Protein AF-A0A962Z989-F1 (afdb_monomer_lite)

Foldseek 3Di:
DDPAADDPVRNPHDQPLVVLVVVLVVLVVVCVVLVPPPPPVSVVSNVVSVVVNVVSVVVSVVSVVVVVVVD

Secondary structure (DSSP, 8-state):
--SSB-BTTBTTSBPHHHHHHHHHHHHHHHHHHHTT--SHHHHHHHHHHHHHHHHHHHHHHHHHHHHHHH-

pLDDT: mean 93.55, std 8.17, range [55.5, 98.69]

Sequence (71 aa):
MSHFLASDDFPNGHKLESLLILLRRDVLHRMQAIARDDRPQARHVLENDIQILDHLTRCIELAEDSSRTLT

Radius of gyration: 15.6 Å; chains: 1; bounding box: 35×21×44 Å

Structure (mmCIF, N/CA/C/O backbone):
data_AF-A0A962Z989-F1
#
_entry.id   AF-A0A962Z989-F1
#
loop_
_atom_site.group_PDB
_atom_site.id
_atom_site.type_symbol
_atom_site.label_atom_id
_atom_site.label_alt_id
_atom_site.label_comp_id
_atom_site.label_asym_id
_atom_site.label_entity_id
_atom_site.label_seq_id
_atom_site.pdbx_PDB_ins_code
_atom_site.Cartn_x
_atom_site.Cartn_y
_atom_site.Cartn_z
_atom_site.occupancy
_atom_site.B_iso_or_equiv
_atom_site.auth_seq_id
_atom_site.auth_comp_id
_atom_site.auth_asym_id
_atom_site.auth_atom_id
_atom_site.pdbx_PDB_model_num
ATOM 1 N N . MET A 1 1 ? 2.107 2.772 22.888 1.00 55.50 1 MET A N 1
ATOM 2 C CA . MET A 1 1 ? 1.428 3.846 22.135 1.00 55.50 1 MET A CA 1
ATOM 3 C C . MET A 1 1 ? 1.703 3.669 20.657 1.00 55.50 1 MET A C 1
ATOM 5 O O . MET A 1 1 ? 2.808 3.284 20.291 1.00 55.50 1 MET A O 1
ATOM 9 N N . SER A 1 2 ? 0.703 3.928 19.825 1.00 73.19 2 SER A N 1
ATOM 10 C CA . SER A 1 2 ? 0.891 4.052 1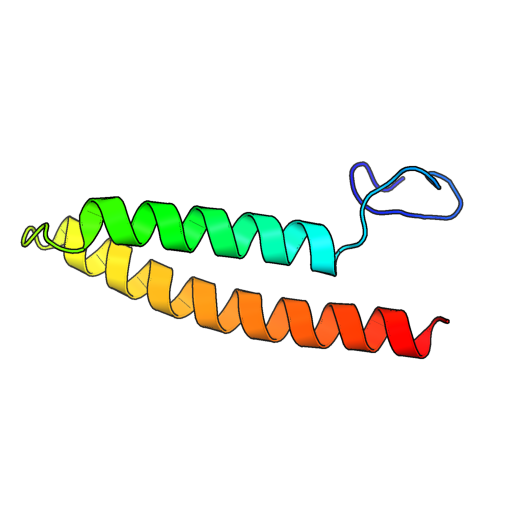8.383 1.00 73.19 2 SER A CA 1
ATOM 11 C C . SER A 1 2 ? 1.663 5.342 18.077 1.00 73.19 2 SER A C 1
ATOM 13 O O . SER A 1 2 ? 1.322 6.397 18.601 1.00 73.19 2 SER A O 1
ATOM 15 N N . HIS A 1 3 ? 2.697 5.262 17.237 1.00 79.94 3 HIS A N 1
ATOM 16 C CA . HIS A 1 3 ? 3.474 6.438 16.820 1.00 79.94 3 HIS A CA 1
ATOM 17 C C . HIS A 1 3 ? 2.863 7.180 15.625 1.00 79.94 3 HIS A C 1
ATOM 19 O O . HIS A 1 3 ? 3.180 8.344 15.403 1.00 79.94 3 HIS A O 1
ATOM 25 N N . PHE A 1 4 ? 2.017 6.505 14.845 1.00 85.56 4 PHE A N 1
ATOM 26 C CA . PHE A 1 4 ? 1.519 7.019 13.565 1.00 85.56 4 PHE A CA 1
ATOM 27 C C . PHE A 1 4 ? 0.003 6.971 13.454 1.00 85.56 4 PHE A C 1
ATOM 29 O O . PHE A 1 4 ? -0.582 7.877 12.873 1.00 85.56 4 PHE A O 1
ATOM 36 N N . LEU A 1 5 ? -0.626 5.926 13.988 1.00 91.06 5 LEU A N 1
ATOM 37 C CA . LEU A 1 5 ? -2.063 5.700 13.884 1.00 91.06 5 LEU A CA 1
ATOM 38 C C . LEU A 1 5 ? -2.829 6.375 15.013 1.00 91.06 5 LEU A C 1
ATOM 40 O O . LEU A 1 5 ? -2.365 6.366 16.156 1.00 91.06 5 LEU A O 1
ATOM 44 N N . ALA A 1 6 ? -4.011 6.894 14.693 1.00 88.88 6 ALA A N 1
ATOM 45 C CA . ALA A 1 6 ? -4.940 7.394 15.694 1.00 88.88 6 ALA A CA 1
ATOM 46 C C . ALA A 1 6 ? -5.286 6.292 16.710 1.00 88.88 6 ALA A C 1
ATOM 48 O O . ALA A 1 6 ? -5.530 5.143 16.345 1.00 88.88 6 ALA A O 1
ATOM 49 N N . SER A 1 7 ? -5.274 6.648 17.990 1.00 85.69 7 SER A N 1
ATOM 50 C CA . SER A 1 7 ? -5.686 5.793 19.110 1.00 85.69 7 SER A CA 1
ATOM 51 C C . SER A 1 7 ? -6.159 6.675 20.263 1.00 85.69 7 SER A C 1
ATOM 53 O O . SER A 1 7 ? -5.935 7.886 20.216 1.00 85.69 7 SER A O 1
ATOM 55 N N . ASP A 1 8 ? -6.753 6.093 21.303 1.00 84.81 8 ASP A N 1
ATOM 56 C CA . ASP A 1 8 ? -7.217 6.849 22.479 1.00 84.81 8 ASP A CA 1
ATOM 57 C C . ASP A 1 8 ? -6.090 7.686 23.110 1.00 84.81 8 ASP A C 1
ATOM 59 O O . ASP A 1 8 ? -6.278 8.855 23.441 1.00 84.81 8 ASP A O 1
ATOM 63 N N . ASP A 1 9 ? -4.879 7.126 23.163 1.00 85.38 9 ASP A N 1
ATOM 64 C CA . ASP A 1 9 ? -3.686 7.803 23.684 1.00 85.38 9 ASP A CA 1
ATOM 65 C C . ASP A 1 9 ? -3.009 8.736 22.655 1.00 85.38 9 ASP A C 1
ATOM 67 O O . ASP A 1 9 ? -2.059 9.450 22.982 1.00 85.38 9 ASP A O 1
ATOM 71 N N . PHE A 1 10 ? -3.451 8.725 21.391 1.00 85.25 10 PHE A N 1
ATOM 72 C CA . PHE A 1 10 ? -2.898 9.544 20.308 1.00 85.25 10 PHE A CA 1
ATOM 73 C C . PHE A 1 10 ? -3.987 9.969 19.301 1.00 85.25 10 PHE A C 1
ATOM 75 O O . PHE A 1 10 ? -4.022 9.472 18.171 1.00 85.25 10 PHE A O 1
ATOM 82 N N . PRO A 1 11 ? -4.883 10.901 19.676 1.00 84.44 11 PRO A N 1
ATOM 83 C CA . PRO A 1 11 ? -6.054 11.260 18.867 1.00 84.44 11 PRO A CA 1
ATOM 84 C C . PRO A 1 11 ? -5.706 12.003 17.569 1.00 84.44 11 PRO A C 1
ATOM 86 O O . PRO A 1 11 ? -6.488 11.999 16.625 1.00 84.44 11 PRO A O 1
ATOM 89 N N . ASN A 1 12 ? -4.519 12.612 17.498 1.00 86.88 12 ASN A N 1
ATOM 90 C CA . ASN A 1 12 ? -4.041 13.343 16.320 1.00 86.88 12 ASN A CA 1
ATOM 91 C C . ASN A 1 12 ? -3.278 12.455 15.318 1.00 86.88 12 ASN A C 1
ATOM 93 O O . ASN A 1 12 ? -2.659 12.975 14.390 1.00 86.88 12 ASN A O 1
ATOM 97 N N . GLY A 1 13 ? -3.270 11.133 15.518 1.00 88.12 13 GLY A N 1
ATOM 98 C CA . GLY A 1 13 ? -2.662 10.196 14.579 1.00 88.12 13 GLY A CA 1
ATOM 99 C C . GLY A 1 13 ? -3.428 10.083 13.258 1.00 88.12 13 GLY A C 1
ATOM 100 O O . GLY A 1 13 ? -4.546 10.568 13.095 1.00 88.12 13 GLY A O 1
ATOM 101 N N . HIS A 1 14 ? -2.820 9.416 12.285 1.00 92.69 14 HIS A N 1
ATOM 102 C CA . HIS A 1 14 ? -3.419 9.161 10.981 1.00 92.69 14 HIS A CA 1
ATOM 103 C C . HIS A 1 14 ? -4.339 7.940 11.010 1.00 92.69 14 HIS A C 1
ATOM 105 O O . HIS A 1 14 ? -4.135 6.993 11.769 1.00 92.69 14 HIS A O 1
ATOM 111 N N . LYS A 1 15 ? -5.324 7.914 10.114 1.00 92.94 15 LYS A N 1
ATOM 112 C CA . LYS A 1 15 ? -6.050 6.679 9.810 1.00 92.94 15 LYS A CA 1
ATOM 113 C C . LYS A 1 15 ? -5.144 5.711 9.047 1.00 92.94 15 LYS A C 1
ATOM 115 O O . LYS A 1 15 ? -4.347 6.146 8.208 1.00 92.94 15 LYS A O 1
ATOM 120 N N . LEU A 1 16 ? -5.274 4.411 9.312 1.00 94.94 16 LEU A N 1
ATOM 121 C CA . LEU A 1 16 ? -4.440 3.386 8.678 1.00 94.94 16 LEU A CA 1
ATOM 122 C C . LEU A 1 16 ? -4.628 3.385 7.156 1.00 94.94 16 LEU A C 1
ATOM 124 O O . LEU A 1 16 ? -3.646 3.436 6.416 1.00 94.94 16 LEU A O 1
ATOM 128 N N . GLU A 1 17 ? -5.875 3.422 6.691 1.00 95.88 17 GLU A N 1
ATOM 129 C CA . GLU A 1 17 ? -6.226 3.500 5.275 1.00 95.88 17 GLU A CA 1
ATOM 130 C C . GLU A 1 17 ? -5.600 4.726 4.594 1.00 95.88 17 GLU A C 1
ATOM 132 O O . GLU A 1 17 ? -5.097 4.625 3.477 1.00 95.88 17 GLU A O 1
ATOM 137 N N . SER A 1 18 ? -5.516 5.870 5.283 1.00 96.06 18 SER A N 1
ATOM 138 C CA . SER A 1 18 ? -4.881 7.073 4.734 1.00 96.06 18 SER A CA 1
ATOM 139 C C . SER A 1 18 ? -3.377 6.888 4.525 1.00 96.06 18 SER A C 1
ATOM 141 O O . SER A 1 18 ? -2.856 7.283 3.482 1.00 96.06 18 SER A O 1
ATOM 143 N N . LEU A 1 19 ? -2.675 6.257 5.472 1.00 96.12 19 LEU A N 1
ATOM 144 C CA . LEU A 1 19 ? -1.245 5.964 5.321 1.00 96.12 19 LEU A CA 1
ATOM 145 C C . LEU A 1 19 ? -0.986 4.949 4.204 1.00 96.12 19 LEU A C 1
ATOM 147 O O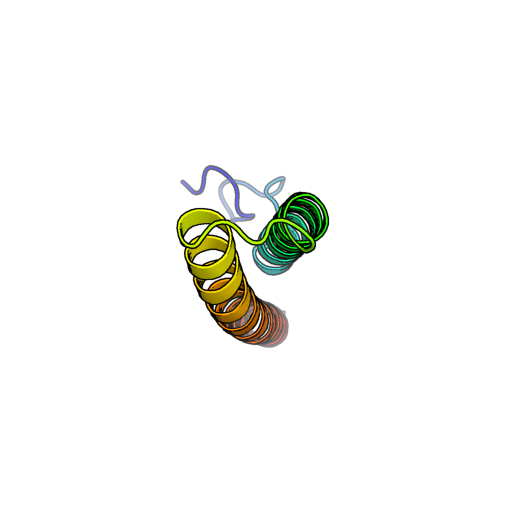 . LEU A 1 19 ? -0.066 5.129 3.406 1.00 96.12 19 LEU A O 1
ATOM 151 N N . LEU A 1 20 ? -1.815 3.909 4.107 1.00 97.69 20 LEU A N 1
ATOM 152 C CA . LEU A 1 20 ? -1.693 2.896 3.059 1.00 97.69 20 LEU A CA 1
ATOM 153 C C . LEU A 1 20 ? -1.963 3.479 1.663 1.00 97.69 20 LEU A C 1
ATOM 155 O O . LEU A 1 20 ? -1.247 3.153 0.717 1.00 97.69 20 LEU A O 1
ATOM 159 N N . ILE A 1 21 ? -2.939 4.385 1.525 1.00 98.06 21 ILE A N 1
ATOM 160 C CA . ILE A 1 21 ? -3.209 5.103 0.268 1.00 98.06 21 ILE A CA 1
ATOM 161 C C . ILE A 1 21 ? -2.015 5.974 -0.140 1.00 98.06 21 ILE A C 1
ATOM 163 O O . ILE A 1 21 ? -1.641 5.980 -1.317 1.00 98.06 21 ILE A O 1
ATOM 167 N N . LEU A 1 22 ? -1.396 6.682 0.812 1.00 97.38 22 LEU A N 1
ATOM 168 C CA . LEU A 1 22 ? -0.190 7.475 0.554 1.00 97.38 22 LEU A CA 1
ATOM 169 C C . LEU A 1 22 ? 0.966 6.587 0.078 1.00 97.38 22 LEU A C 1
ATOM 171 O O . LEU A 1 22 ? 1.580 6.886 -0.943 1.00 97.38 22 LEU A O 1
ATOM 175 N N . LEU A 1 23 ? 1.203 5.457 0.747 1.00 97.88 23 LEU A N 1
ATOM 176 C CA . LEU A 1 23 ? 2.239 4.509 0.338 1.00 97.88 23 LEU A CA 1
ATOM 177 C C . LEU A 1 23 ? 1.964 3.926 -1.057 1.00 97.88 23 LEU A C 1
ATOM 179 O O . LEU A 1 23 ? 2.874 3.844 -1.879 1.00 97.88 23 LEU A O 1
ATOM 183 N N . ARG A 1 24 ? 0.706 3.581 -1.365 1.00 98.44 24 ARG A N 1
ATOM 184 C CA . ARG A 1 24 ? 0.298 3.093 -2.693 1.00 98.44 24 ARG A CA 1
ATOM 185 C C . ARG A 1 24 ? 0.619 4.104 -3.795 1.00 98.44 24 ARG A C 1
ATOM 187 O O . ARG A 1 24 ? 1.109 3.716 -4.855 1.00 98.44 24 ARG A O 1
ATOM 194 N N . ARG A 1 25 ? 0.380 5.396 -3.548 1.00 98.19 25 ARG A N 1
ATOM 195 C CA . ARG A 1 25 ? 0.736 6.476 -4.483 1.00 98.19 25 ARG A CA 1
ATOM 196 C C . ARG A 1 25 ? 2.243 6.530 -4.733 1.00 98.19 25 ARG A C 1
ATOM 198 O O . ARG A 1 25 ? 2.663 6.652 -5.881 1.00 98.19 25 ARG A O 1
ATOM 205 N N . ASP A 1 26 ? 3.047 6.425 -3.684 1.00 97.81 26 ASP A N 1
ATOM 206 C CA . ASP A 1 26 ? 4.502 6.531 -3.805 1.00 97.81 26 ASP A CA 1
ATOM 207 C C . ASP A 1 26 ? 5.104 5.298 -4.511 1.00 97.81 26 ASP A C 1
ATOM 209 O O . ASP A 1 26 ? 6.028 5.435 -5.316 1.00 97.81 26 ASP A O 1
ATOM 213 N N . VAL A 1 27 ? 4.528 4.104 -4.315 1.00 97.75 27 VAL A N 1
ATOM 214 C CA . VAL A 1 27 ? 4.880 2.900 -5.094 1.00 97.75 27 VAL A CA 1
ATOM 215 C C . VAL A 1 27 ? 4.538 3.083 -6.576 1.00 97.75 27 VAL A C 1
ATOM 217 O 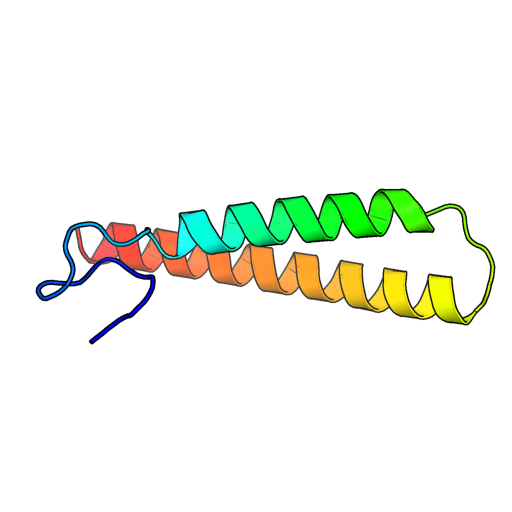O . VAL A 1 27 ? 5.387 2.827 -7.427 1.00 97.75 27 VAL A O 1
ATOM 220 N N . LEU A 1 28 ? 3.348 3.600 -6.906 1.00 97.94 28 LEU A N 1
ATOM 221 C CA . LEU A 1 28 ? 2.986 3.916 -8.296 1.00 97.94 28 LEU A CA 1
ATOM 222 C C . LEU A 1 28 ? 3.968 4.908 -8.933 1.00 97.94 28 LEU A C 1
ATOM 224 O O . LEU A 1 28 ? 4.356 4.737 -10.089 1.00 97.94 28 LEU A O 1
ATOM 228 N N . HIS A 1 29 ? 4.396 5.926 -8.185 1.00 97.19 29 HIS A N 1
ATOM 229 C CA . HIS A 1 29 ? 5.384 6.890 -8.664 1.00 97.19 29 HIS A CA 1
ATOM 230 C C . HIS A 1 29 ? 6.740 6.226 -8.955 1.00 97.19 29 HIS A C 1
ATOM 232 O O . HIS A 1 29 ? 7.330 6.467 -10.010 1.00 97.19 29 HIS A O 1
ATOM 238 N N . ARG A 1 30 ? 7.204 5.329 -8.073 1.00 95.06 30 ARG A N 1
ATOM 239 C CA . ARG A 1 30 ? 8.419 4.535 -8.307 1.00 95.06 30 ARG A CA 1
ATOM 240 C C . ARG A 1 30 ? 8.305 3.687 -9.573 1.00 95.06 30 ARG A C 1
ATOM 242 O O . ARG A 1 30 ? 9.221 3.707 -10.391 1.00 95.06 30 ARG A O 1
ATOM 249 N N . MET A 1 31 ? 7.182 2.997 -9.763 1.00 96.94 31 MET A N 1
ATOM 250 C CA . MET A 1 31 ? 6.951 2.173 -10.953 1.00 96.94 31 MET A CA 1
ATOM 251 C C . MET A 1 31 ? 7.013 2.996 -12.238 1.00 96.94 31 MET A C 1
ATOM 253 O O . MET A 1 31 ? 7.644 2.572 -13.201 1.00 96.94 31 MET A O 1
ATOM 257 N N . GLN A 1 32 ? 6.418 4.193 -12.254 1.00 96.81 32 GLN A N 1
ATOM 258 C CA . GLN A 1 32 ? 6.480 5.091 -13.413 1.00 96.81 32 GLN A CA 1
ATOM 259 C C . GLN A 1 32 ? 7.920 5.465 -13.783 1.00 96.81 32 GLN A C 1
ATOM 261 O O . GLN A 1 32 ? 8.243 5.527 -14.970 1.00 96.81 32 GLN A O 1
ATOM 266 N N . ALA A 1 33 ? 8.790 5.668 -12.789 1.00 95.00 33 ALA A N 1
ATOM 267 C CA . ALA A 1 33 ? 10.191 6.014 -13.016 1.00 95.00 33 ALA A CA 1
ATOM 268 C C . ALA A 1 33 ? 10.998 4.881 -13.680 1.00 95.00 33 ALA A C 1
ATOM 270 O O . ALA A 1 33 ? 11.941 5.165 -14.417 1.00 95.00 33 ALA A O 1
ATOM 271 N N . ILE A 1 34 ? 10.626 3.614 -13.454 1.00 94.88 34 ILE A N 1
ATOM 272 C CA . ILE A 1 34 ? 11.342 2.434 -13.977 1.00 94.88 34 ILE A CA 1
ATOM 273 C C . ILE A 1 34 ? 10.586 1.682 -15.082 1.00 94.88 34 ILE A C 1
ATOM 275 O O . ILE A 1 34 ? 11.108 0.718 -15.631 1.00 94.88 34 ILE A O 1
ATOM 279 N N . ALA A 1 35 ? 9.382 2.121 -15.459 1.00 94.19 35 ALA A N 1
ATOM 280 C CA . ALA A 1 35 ? 8.494 1.397 -16.376 1.00 94.19 35 ALA A CA 1
ATOM 281 C C . ALA A 1 35 ? 9.072 1.151 -17.783 1.00 94.19 35 ALA A C 1
ATOM 283 O O . ALA A 1 35 ? 8.589 0.279 -18.500 1.00 94.19 35 ALA A O 1
ATOM 284 N N . ARG A 1 36 ? 10.070 1.940 -18.201 1.00 95.75 36 ARG A N 1
ATOM 285 C CA . ARG A 1 36 ? 10.746 1.820 -19.507 1.00 95.75 36 ARG A CA 1
ATOM 286 C C . ARG A 1 36 ? 12.172 1.273 -19.400 1.00 95.75 36 ARG A C 1
ATOM 288 O O . ARG A 1 36 ? 12.894 1.278 -20.390 1.00 95.75 36 ARG A O 1
ATOM 295 N N . ASP A 1 37 ? 12.602 0.871 -18.207 1.00 96.69 37 ASP A N 1
ATOM 296 C CA . ASP A 1 37 ? 13.933 0.314 -17.987 1.00 96.69 37 ASP A CA 1
ATOM 297 C C . ASP A 1 37 ? 13.922 -1.193 -18.283 1.00 96.69 37 ASP A C 1
ATOM 299 O O . ASP A 1 37 ? 13.338 -1.997 -17.557 1.00 96.69 37 ASP A O 1
ATOM 303 N N . ASP A 1 38 ? 14.575 -1.573 -19.381 1.00 95.62 38 ASP A N 1
ATOM 304 C CA . ASP A 1 38 ? 14.617 -2.951 -19.872 1.00 95.62 38 ASP A CA 1
ATOM 305 C C . ASP A 1 38 ? 15.650 -3.840 -19.172 1.00 95.62 38 ASP A C 1
ATOM 307 O O . ASP A 1 38 ? 15.743 -5.037 -19.472 1.00 95.62 38 ASP A O 1
ATOM 311 N N . ARG A 1 39 ? 16.437 -3.296 -18.235 1.00 98.25 39 ARG A N 1
ATOM 312 C CA . ARG A 1 39 ? 17.400 -4.104 -17.482 1.00 98.25 39 ARG A CA 1
ATOM 313 C C . ARG A 1 39 ? 16.656 -5.176 -16.672 1.00 98.25 39 ARG A C 1
ATOM 315 O O . ARG A 1 39 ? 15.646 -4.866 -16.037 1.00 98.25 39 ARG A O 1
ATOM 322 N N . PRO A 1 40 ? 17.165 -6.422 -16.600 1.00 97.81 40 PRO A N 1
ATOM 323 C CA . PRO A 1 40 ? 16.515 -7.498 -15.848 1.00 97.81 40 PRO A CA 1
ATOM 324 C C . PRO A 1 40 ? 16.205 -7.139 -14.388 1.00 97.81 40 PRO A C 1
ATOM 326 O O . PRO A 1 40 ? 15.165 -7.524 -13.863 1.00 97.81 40 PRO A O 1
ATOM 329 N N . GLN A 1 41 ? 17.075 -6.357 -13.742 1.00 97.12 41 GLN A N 1
ATOM 330 C CA . GLN A 1 41 ? 16.875 -5.905 -12.364 1.00 97.12 41 GLN A CA 1
ATOM 331 C C . GLN A 1 41 ? 15.687 -4.945 -12.244 1.00 97.12 41 GLN A C 1
ATOM 333 O O . GLN A 1 41 ? 14.934 -5.030 -11.280 1.00 97.12 41 GLN A O 1
ATOM 338 N N . ALA A 1 42 ? 15.498 -4.053 -13.220 1.00 97.38 42 ALA A N 1
ATOM 339 C CA . ALA A 1 42 ? 14.380 -3.117 -13.217 1.00 97.38 42 ALA A CA 1
ATOM 340 C C . ALA A 1 42 ? 13.048 -3.836 -13.455 1.00 97.38 42 ALA A C 1
ATOM 342 O O . ALA A 1 42 ? 12.082 -3.571 -12.743 1.00 97.38 42 ALA A O 1
ATOM 343 N N . ARG A 1 43 ? 13.021 -4.816 -14.370 1.00 96.81 43 ARG A N 1
ATOM 344 C CA . ARG A 1 43 ? 11.852 -5.687 -14.579 1.00 96.81 43 ARG A CA 1
ATOM 345 C C . ARG A 1 43 ? 11.478 -6.454 -13.312 1.00 96.81 43 ARG A C 1
ATOM 347 O O . ARG A 1 43 ? 10.319 -6.431 -12.920 1.00 96.81 43 ARG A O 1
ATOM 354 N N . HIS A 1 44 ? 12.460 -7.042 -12.627 1.00 97.88 44 HIS A N 1
ATOM 355 C CA . HIS A 1 44 ? 12.227 -7.740 -11.361 1.00 97.88 44 HIS A CA 1
ATOM 356 C C . HIS A 1 44 ? 11.639 -6.820 -10.276 1.00 97.88 44 HIS A C 1
ATOM 358 O O . HIS A 1 44 ? 10.698 -7.194 -9.580 1.00 97.88 44 HIS A O 1
ATOM 364 N N . VAL A 1 45 ? 12.158 -5.593 -10.140 1.00 97.38 45 VAL A N 1
ATOM 365 C CA . VAL A 1 45 ? 11.600 -4.610 -9.195 1.00 97.38 45 VAL A CA 1
ATOM 366 C C . VAL A 1 45 ? 10.171 -4.227 -9.582 1.00 97.38 45 VAL A C 1
ATOM 368 O O . VAL A 1 45 ? 9.308 -4.179 -8.712 1.00 97.38 45 VAL A O 1
ATOM 371 N N . LEU A 1 46 ? 9.893 -4.014 -10.870 1.00 97.56 46 LEU A N 1
ATOM 372 C CA . LEU A 1 46 ? 8.549 -3.695 -11.351 1.00 97.56 46 LEU A CA 1
ATOM 373 C C . LEU A 1 46 ? 7.547 -4.827 -11.060 1.00 97.56 46 LEU A C 1
ATOM 375 O O . LEU A 1 46 ? 6.433 -4.556 -10.620 1.00 97.56 46 LEU A O 1
ATOM 379 N N . GLU A 1 47 ? 7.942 -6.087 -11.255 1.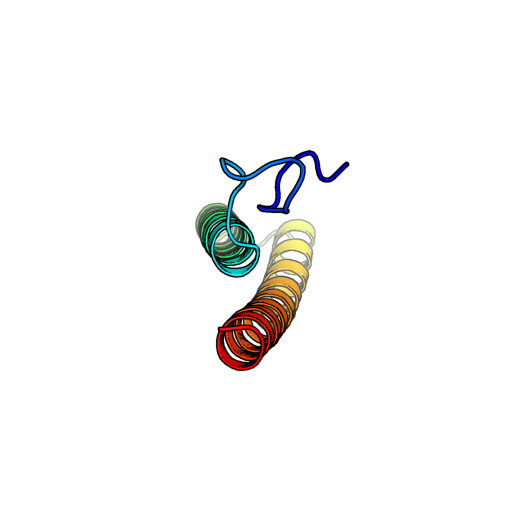00 97.31 47 GLU A N 1
ATOM 380 C CA . GLU A 1 47 ? 7.130 -7.266 -10.915 1.00 97.31 47 GLU A CA 1
ATOM 381 C C . GLU A 1 47 ? 6.817 -7.342 -9.414 1.00 97.31 47 GLU A C 1
ATOM 383 O O . GLU A 1 47 ? 5.682 -7.642 -9.029 1.00 97.31 47 GLU A O 1
ATOM 388 N N . ASN A 1 48 ? 7.797 -7.036 -8.561 1.00 98.25 48 ASN A N 1
ATOM 389 C CA . ASN A 1 48 ? 7.583 -6.957 -7.117 1.00 98.25 48 ASN A CA 1
ATOM 390 C C . ASN A 1 48 ? 6.629 -5.808 -6.764 1.00 98.25 48 ASN A C 1
ATOM 392 O O . ASN A 1 48 ? 5.728 -5.983 -5.945 1.00 98.25 48 ASN A O 1
ATOM 396 N N . ASP A 1 49 ? 6.783 -4.648 -7.402 1.00 98.06 49 ASP A N 1
ATOM 397 C CA . ASP A 1 49 ? 5.945 -3.476 -7.149 1.00 98.06 49 ASP A CA 1
ATOM 398 C C . ASP A 1 49 ? 4.481 -3.722 -7.532 1.00 98.06 49 ASP A C 1
ATOM 400 O O . ASP A 1 49 ? 3.582 -3.319 -6.795 1.00 98.06 49 ASP A O 1
ATOM 404 N N . ILE A 1 50 ? 4.228 -4.459 -8.619 1.00 97.69 50 ILE A N 1
ATOM 405 C CA . ILE A 1 50 ? 2.877 -4.901 -9.002 1.00 97.69 50 ILE A CA 1
ATOM 406 C C 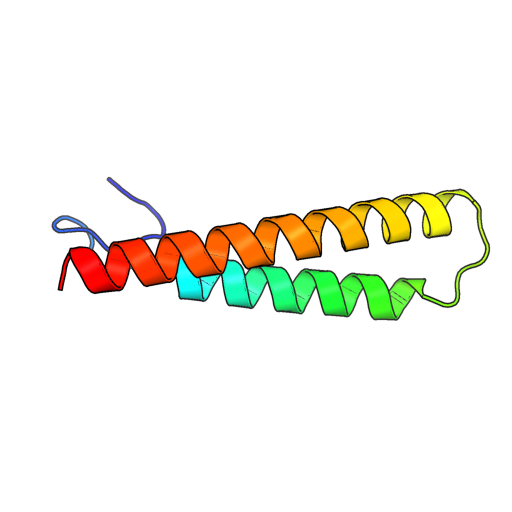. ILE A 1 50 ? 2.247 -5.757 -7.893 1.00 97.69 50 ILE A C 1
ATOM 408 O O . ILE A 1 50 ? 1.102 -5.515 -7.511 1.00 97.69 50 ILE A O 1
ATOM 412 N N . GLN A 1 51 ? 2.988 -6.724 -7.342 1.00 98.50 51 GLN A N 1
ATOM 413 C CA . GLN A 1 51 ? 2.495 -7.566 -6.243 1.00 98.50 51 GLN A CA 1
ATOM 414 C C . GLN A 1 51 ? 2.248 -6.747 -4.969 1.00 98.50 51 GLN A C 1
ATOM 416 O O . GLN A 1 51 ? 1.229 -6.916 -4.299 1.00 98.50 51 GLN A O 1
ATOM 421 N N . ILE A 1 52 ? 3.141 -5.805 -4.657 1.00 98.38 52 ILE A N 1
ATOM 422 C CA . ILE A 1 52 ? 2.976 -4.888 -3.525 1.00 98.38 52 ILE A CA 1
ATOM 423 C C . ILE A 1 52 ? 1.704 -4.046 -3.686 1.00 98.38 52 ILE A C 1
ATOM 425 O O . ILE A 1 52 ? 0.984 -3.861 -2.707 1.00 98.38 52 ILE A O 1
ATOM 429 N N . LEU A 1 53 ? 1.387 -3.557 -4.889 1.00 98.25 53 LEU A N 1
ATOM 430 C CA . LEU A 1 53 ? 0.160 -2.788 -5.127 1.00 98.25 53 LEU A CA 1
ATOM 431 C C . LEU A 1 53 ? -1.118 -3.602 -4.889 1.00 98.25 53 LEU A C 1
ATOM 433 O O . LEU A 1 53 ? -2.081 -3.056 -4.341 1.00 98.25 53 LEU A O 1
ATOM 437 N N . ASP A 1 54 ? -1.130 -4.883 -5.264 1.00 98.31 54 ASP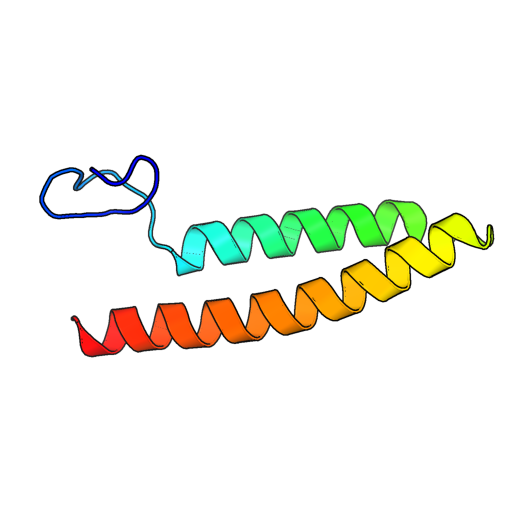 A N 1
ATOM 438 C CA . ASP A 1 54 ? -2.253 -5.782 -4.968 1.00 98.31 54 ASP A CA 1
ATOM 439 C C . ASP A 1 54 ? -2.425 -5.950 -3.452 1.00 98.31 54 ASP A C 1
ATOM 441 O O . ASP A 1 54 ? -3.506 -5.716 -2.909 1.00 98.31 54 ASP A O 1
ATOM 445 N N . HIS A 1 55 ? -1.335 -6.236 -2.733 1.00 98.62 55 HIS A N 1
ATOM 446 C CA . HIS A 1 55 ? -1.367 -6.340 -1.274 1.00 98.62 55 HIS A CA 1
ATOM 447 C C . HIS A 1 55 ? -1.818 -5.044 -0.596 1.00 98.62 55 HIS A C 1
ATOM 449 O O . HIS A 1 55 ? -2.665 -5.086 0.293 1.00 98.62 55 HIS A O 1
ATOM 455 N N . LEU A 1 56 ? -1.304 -3.889 -1.028 1.00 98.56 56 LEU A N 1
ATOM 456 C CA . LEU A 1 56 ? -1.712 -2.592 -0.488 1.00 98.56 56 LEU A CA 1
ATOM 457 C C . LEU A 1 56 ? -3.198 -2.329 -0.714 1.00 98.56 56 LEU A C 1
ATOM 459 O O . LEU A 1 56 ? -3.854 -1.802 0.178 1.00 98.56 56 LEU A O 1
ATOM 463 N N . THR A 1 57 ? -3.737 -2.717 -1.870 1.00 98.38 57 THR A N 1
ATOM 464 C CA . THR A 1 57 ? -5.169 -2.580 -2.159 1.00 98.38 57 THR A CA 1
ATOM 465 C C . THR A 1 57 ? -6.004 -3.401 -1.180 1.00 98.38 57 THR A C 1
ATOM 467 O O . THR A 1 57 ? -6.880 -2.836 -0.530 1.00 98.38 57 THR A O 1
ATOM 470 N N . ARG A 1 58 ? -5.657 -4.675 -0.958 1.00 98.69 58 ARG A N 1
ATOM 471 C CA . ARG A 1 58 ? -6.346 -5.524 0.032 1.00 98.69 58 ARG A CA 1
ATOM 472 C C . ARG A 1 58 ? -6.221 -4.980 1.456 1.00 98.69 58 ARG A C 1
ATOM 474 O O . ARG A 1 58 ? -7.186 -4.994 2.213 1.00 98.69 58 ARG A O 1
ATOM 481 N N . CYS A 1 59 ? -5.046 -4.477 1.835 1.00 98.56 59 CYS A N 1
ATOM 482 C CA . CYS A 1 59 ? -4.845 -3.865 3.149 1.00 98.56 59 CYS A CA 1
ATOM 483 C C . CYS A 1 59 ? -5.706 -2.609 3.340 1.00 98.56 59 CYS A C 1
ATOM 485 O O . CYS A 1 59 ? -6.230 -2.405 4.430 1.00 98.56 59 CYS A O 1
ATOM 487 N N . ILE A 1 60 ? -5.856 -1.776 2.303 1.00 98.44 60 ILE A N 1
ATOM 488 C CA . ILE A 1 60 ? -6.729 -0.595 2.343 1.00 98.44 60 ILE A CA 1
ATOM 489 C C . ILE A 1 60 ? -8.181 -1.026 2.544 1.00 98.44 60 ILE A C 1
ATOM 491 O O . ILE A 1 60 ? -8.831 -0.508 3.444 1.00 98.44 60 ILE A O 1
ATOM 495 N N . GLU A 1 61 ? -8.664 -1.999 1.770 1.00 98.31 61 GLU A N 1
ATOM 496 C CA . GLU A 1 61 ? -10.036 -2.510 1.891 1.00 98.31 61 GLU A CA 1
ATOM 497 C C . GLU A 1 61 ? -10.322 -3.038 3.304 1.00 98.31 61 GLU A C 1
ATOM 499 O O . GLU A 1 61 ? -11.337 -2.680 3.901 1.00 98.31 61 GLU A O 1
ATOM 504 N N . LEU A 1 62 ? -9.400 -3.825 3.871 1.00 98.31 62 LEU A N 1
ATOM 505 C CA . LEU A 1 62 ? -9.502 -4.333 5.243 1.00 98.31 62 LEU A CA 1
ATOM 506 C C . LEU A 1 62 ? -9.467 -3.212 6.292 1.00 98.31 62 LEU A C 1
ATOM 508 O O . LEU A 1 62 ? -10.196 -3.271 7.284 1.00 98.31 62 LEU A O 1
ATOM 512 N N . ALA A 1 63 ? -8.623 -2.195 6.096 1.00 96.50 63 ALA A N 1
ATOM 513 C CA . ALA A 1 63 ? -8.523 -1.060 7.008 1.00 96.50 63 ALA A CA 1
ATOM 514 C C . ALA A 1 63 ? -9.804 -0.214 6.988 1.00 96.50 63 ALA A C 1
ATOM 516 O O . ALA A 1 63 ? -10.338 0.113 8.044 1.00 96.50 63 ALA A O 1
ATOM 517 N N . GLU A 1 64 ? -10.338 0.080 5.802 1.00 96.69 64 GLU A N 1
ATOM 518 C CA . GLU A 1 64 ? -11.606 0.794 5.654 1.00 96.69 64 GLU A CA 1
ATOM 519 C C . GLU A 1 64 ? -12.773 0.001 6.252 1.00 96.69 64 GLU A C 1
ATOM 521 O O . GLU A 1 64 ? -13.648 0.585 6.889 1.00 96.69 64 GLU A O 1
ATOM 526 N N . ASP A 1 65 ? -12.788 -1.322 6.080 1.00 97.56 65 ASP A N 1
ATOM 527 C CA . ASP A 1 65 ? -13.802 -2.193 6.675 1.00 97.56 65 ASP A CA 1
ATOM 528 C C . ASP A 1 65 ? -13.750 -2.217 8.204 1.00 97.56 65 ASP A C 1
ATOM 530 O O . ASP A 1 65 ? -14.776 -2.072 8.874 1.00 97.56 65 ASP A O 1
ATOM 534 N N . SER A 1 66 ? -12.541 -2.289 8.759 1.00 94.56 66 SER A N 1
ATOM 535 C CA . SER A 1 66 ? -12.317 -2.184 10.201 1.00 94.56 66 SER A CA 1
ATOM 536 C C . SER A 1 66 ? -12.797 -0.832 10.733 1.00 94.56 66 SER A C 1
ATOM 538 O O . SER A 1 66 ? -13.520 -0.785 11.726 1.00 94.56 66 SER A O 1
ATOM 540 N N . SER A 1 67 ? -12.458 0.263 10.040 1.00 92.31 67 SER A N 1
ATOM 541 C CA . SER A 1 67 ? -12.911 1.613 10.386 1.00 92.31 67 SER A CA 1
ATOM 542 C C . SER A 1 67 ? -14.436 1.725 10.362 1.00 92.31 67 SER A C 1
ATOM 544 O O . SER A 1 67 ? -15.000 2.283 11.294 1.00 92.31 67 SER A O 1
ATOM 546 N N . ARG A 1 68 ? -15.113 1.164 9.347 1.00 94.44 68 ARG A N 1
ATOM 547 C CA . ARG A 1 68 ? -16.588 1.146 9.265 1.00 94.44 68 ARG A CA 1
ATOM 548 C C . ARG A 1 68 ? -17.240 0.323 10.373 1.00 94.44 68 ARG A C 1
ATOM 550 O O . ARG A 1 68 ? -18.341 0.648 10.795 1.00 94.44 68 ARG A O 1
ATOM 557 N N . THR A 1 69 ? -16.590 -0.752 10.809 1.00 94.50 69 THR A N 1
ATOM 558 C CA . THR A 1 69 ? -17.112 -1.641 11.857 1.00 94.50 69 THR A CA 1
ATOM 559 C C . THR A 1 69 ? -16.993 -1.020 13.252 1.00 94.50 69 THR A C 1
ATOM 561 O O . THR A 1 69 ? -17.802 -1.317 14.127 1.00 94.50 69 THR A O 1
ATOM 564 N N . LEU A 1 70 ? -15.978 -0.177 13.469 1.00 81.56 70 LEU A N 1
ATOM 565 C CA . LEU A 1 70 ? -15.683 0.463 14.756 1.00 81.56 70 LEU A CA 1
ATOM 566 C C . LEU A 1 70 ? -16.266 1.885 14.902 1.00 81.56 70 LEU A C 1
ATOM 568 O O . LEU A 1 70 ? -16.083 2.495 15.955 1.00 81.56 70 LEU A O 1
ATOM 572 N N . THR A 1 71 ? -16.939 2.409 13.872 1.00 58.22 71 THR A N 1
ATOM 573 C CA . THR A 1 71 ? -17.732 3.659 13.907 1.00 58.22 71 THR A CA 1
ATOM 574 C C . THR A 1 71 ? -19.186 3.407 14.254 1.00 58.22 71 THR A C 1
ATOM 576 O O . THR A 1 71 ? -19.732 4.203 15.048 1.00 58.22 71 THR A O 1
#